Protein AF-A0AA88U304-F1 (afdb_monomer)

Structure (mmCIF, N/CA/C/O backbone):
data_AF-A0AA88U304-F1
#
_entry.id   AF-A0AA88U304-F1
#
loop_
_atom_site.group_PDB
_atom_site.id
_atom_site.type_symbol
_atom_si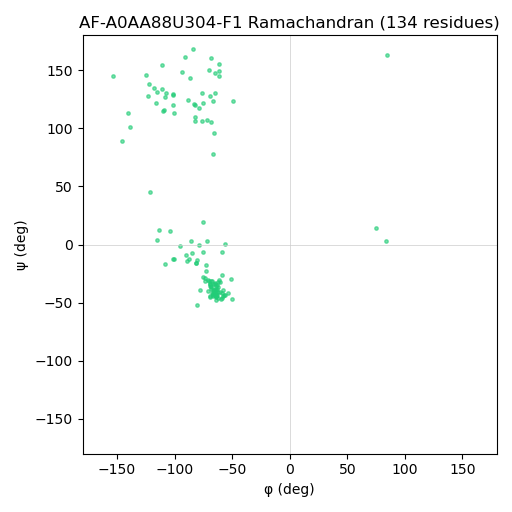te.label_atom_id
_atom_site.label_alt_id
_atom_site.label_comp_id
_atom_site.label_asym_id
_atom_site.label_entity_id
_atom_site.label_seq_id
_atom_site.pdbx_PDB_ins_code
_atom_site.Cartn_x
_atom_site.Cartn_y
_atom_site.Cartn_z
_atom_site.occupancy
_atom_site.B_iso_or_equiv
_atom_site.auth_seq_id
_atom_site.auth_comp_id
_atom_site.auth_asym_id
_atom_site.auth_atom_id
_atom_site.pdbx_PDB_model_num
ATOM 1 N N . MET A 1 1 ? 11.641 0.019 -12.117 1.00 64.38 1 MET A N 1
ATOM 2 C CA . MET A 1 1 ? 11.217 -1.406 -12.022 1.00 64.38 1 MET A CA 1
ATOM 3 C C . MET A 1 1 ? 11.354 -1.985 -10.603 1.00 64.38 1 MET A C 1
ATOM 5 O O . MET A 1 1 ? 10.932 -3.109 -10.365 1.00 64.38 1 MET A O 1
ATOM 9 N N . GLU A 1 2 ? 11.893 -1.235 -9.639 1.00 85.38 2 GLU A N 1
ATOM 10 C CA . GLU A 1 2 ? 12.192 -1.723 -8.282 1.00 85.38 2 GLU A CA 1
ATOM 11 C C . GLU A 1 2 ? 10.958 -2.162 -7.484 1.00 85.38 2 GLU A C 1
ATOM 13 O O . GLU A 1 2 ? 11.024 -3.139 -6.744 1.00 85.38 2 GLU A O 1
ATOM 18 N N . PHE A 1 3 ? 9.818 -1.494 -7.670 1.00 87.88 3 PHE A N 1
ATOM 19 C CA . PHE A 1 3 ? 8.571 -1.837 -6.984 1.00 87.88 3 PHE A CA 1
ATOM 20 C C . PHE A 1 3 ? 8.121 -3.280 -7.273 1.00 87.88 3 PHE A C 1
ATOM 22 O O . PHE A 1 3 ? 7.844 -4.050 -6.358 1.00 87.88 3 PHE A O 1
ATOM 29 N N . LEU A 1 4 ? 8.160 -3.699 -8.543 1.00 90.38 4 LEU A N 1
ATOM 30 C CA . LEU A 1 4 ? 7.790 -5.060 -8.940 1.00 90.38 4 LEU A CA 1
ATOM 31 C C . LEU A 1 4 ? 8.710 -6.118 -8.311 1.00 90.38 4 LEU A C 1
ATOM 33 O O . LEU A 1 4 ? 8.249 -7.202 -7.950 1.00 90.38 4 LEU A O 1
ATOM 37 N N . ALA A 1 5 ? 10.004 -5.816 -8.173 1.00 90.88 5 ALA A N 1
ATOM 38 C CA . ALA A 1 5 ? 10.948 -6.711 -7.508 1.00 90.88 5 ALA A CA 1
ATOM 39 C C . ALA A 1 5 ? 10.608 -6.874 -6.017 1.00 90.88 5 ALA A C 1
ATOM 41 O O . ALA A 1 5 ? 10.670 -7.986 -5.495 1.00 90.88 5 ALA A O 1
ATOM 42 N N . GLN A 1 6 ? 10.171 -5.799 -5.352 1.00 89.69 6 GLN A N 1
ATOM 43 C CA . GLN A 1 6 ? 9.739 -5.840 -3.952 1.00 89.69 6 GLN A CA 1
ATOM 44 C C . GLN A 1 6 ? 8.463 -6.668 -3.761 1.00 89.69 6 GLN A C 1
ATOM 46 O O . GLN A 1 6 ? 8.422 -7.503 -2.860 1.00 89.69 6 GLN A O 1
ATOM 51 N N . CYS A 1 7 ? 7.459 -6.515 -4.632 1.00 90.50 7 CYS A N 1
ATOM 52 C CA . CYS A 1 7 ? 6.244 -7.342 -4.595 1.00 90.50 7 CYS A CA 1
ATOM 53 C C . CYS A 1 7 ? 6.548 -8.830 -4.822 1.00 90.50 7 CYS A C 1
ATOM 55 O O . CYS A 1 7 ? 5.876 -9.702 -4.277 1.00 90.50 7 CYS A O 1
ATOM 57 N N . ASN A 1 8 ? 7.578 -9.132 -5.619 1.00 90.19 8 ASN A N 1
ATOM 58 C CA . ASN A 1 8 ? 7.982 -10.504 -5.905 1.00 90.19 8 ASN A CA 1
ATOM 59 C C . ASN A 1 8 ? 8.927 -11.118 -4.865 1.00 90.19 8 ASN A C 1
ATOM 61 O O . ASN A 1 8 ? 9.211 -12.317 -4.949 1.00 90.19 8 ASN A O 1
ATOM 65 N N . ALA A 1 9 ? 9.405 -10.333 -3.898 1.00 92.06 9 ALA A N 1
ATOM 66 C CA . ALA A 1 9 ? 10.291 -10.820 -2.857 1.00 92.06 9 ALA A CA 1
ATOM 67 C C . ALA A 1 9 ? 9.604 -11.903 -2.013 1.00 92.06 9 ALA A C 1
ATOM 69 O O . ALA A 1 9 ? 8.409 -11.826 -1.720 1.00 92.06 9 ALA A O 1
ATOM 70 N N . ARG A 1 10 ? 10.387 -12.890 -1.560 1.00 92.81 10 ARG A N 1
ATOM 71 C CA . ARG A 1 10 ? 9.897 -14.014 -0.747 1.00 92.81 10 ARG A CA 1
ATOM 72 C C . ARG A 1 10 ? 9.063 -13.544 0.450 1.00 92.81 10 ARG A C 1
ATOM 74 O O . ARG A 1 10 ? 7.945 -14.006 0.627 1.00 92.81 10 ARG A O 1
ATOM 81 N N . LYS A 1 11 ? 9.564 -12.547 1.186 1.00 91.06 11 LYS A N 1
ATOM 82 C CA . LYS A 1 11 ? 8.881 -11.958 2.347 1.00 91.06 11 LYS A CA 1
ATOM 83 C C . LYS A 1 11 ? 7.497 -11.390 2.004 1.00 91.06 11 LYS A C 1
ATOM 85 O O . LYS A 1 11 ? 6.574 -11.541 2.792 1.00 91.06 11 LYS A O 1
ATOM 90 N N . ALA A 1 12 ? 7.348 -10.745 0.844 1.00 89.25 12 ALA A N 1
ATOM 91 C CA . ALA A 1 12 ? 6.067 -10.181 0.419 1.00 89.25 12 ALA A CA 1
ATOM 92 C C . ALA A 1 12 ? 5.064 -11.294 0.076 1.00 89.25 12 ALA A C 1
ATOM 94 O O . ALA A 1 12 ? 3.936 -11.277 0.566 1.00 89.25 12 ALA A O 1
ATOM 95 N N . LYS A 1 13 ? 5.502 -12.309 -0.678 1.00 90.31 13 LYS A N 1
ATOM 96 C CA . LYS A 1 13 ? 4.663 -13.464 -1.041 1.00 90.31 13 LYS A CA 1
ATOM 97 C C . LYS A 1 13 ? 4.237 -14.296 0.167 1.00 90.31 13 LYS A C 1
ATOM 99 O O . LYS A 1 13 ? 3.101 -14.742 0.224 1.00 90.31 13 LYS A O 1
ATOM 104 N N . GLU A 1 14 ? 5.131 -14.486 1.134 1.00 92.06 14 GLU A N 1
ATOM 105 C CA . GLU A 1 14 ? 4.812 -15.193 2.380 1.00 92.06 14 GLU A CA 1
ATOM 106 C C . GLU A 1 14 ? 3.846 -14.391 3.261 1.00 92.06 14 GLU A C 1
ATOM 108 O O . GLU A 1 14 ? 2.992 -14.983 3.911 1.00 92.06 14 GLU A O 1
ATOM 113 N N . SER A 1 15 ? 3.942 -13.055 3.259 1.00 90.06 15 SER A N 1
ATOM 114 C CA . SER A 1 15 ? 3.039 -12.209 4.050 1.00 90.06 15 SER A CA 1
ATOM 115 C C . SER A 1 15 ? 1.599 -12.198 3.532 1.00 90.06 15 SER A C 1
ATOM 117 O O . SER A 1 15 ? 0.670 -12.116 4.328 1.00 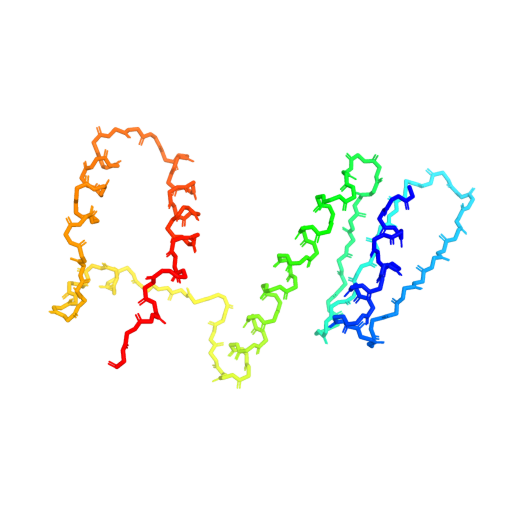90.06 15 SER A O 1
ATOM 119 N N . ASN A 1 16 ? 1.405 -12.292 2.213 1.00 89.00 16 ASN A N 1
ATOM 120 C CA . ASN A 1 16 ? 0.084 -12.385 1.603 1.00 89.00 16 ASN A CA 1
ATOM 121 C C . ASN A 1 16 ? 0.136 -13.284 0.353 1.00 89.00 16 ASN A C 1
ATOM 123 O O . ASN A 1 16 ? 0.339 -12.780 -0.757 1.00 89.00 16 ASN A O 1
ATOM 127 N N . PRO A 1 17 ? -0.065 -14.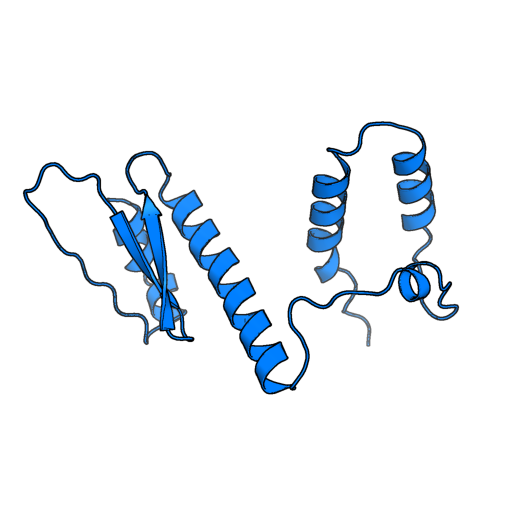605 0.509 1.00 89.56 17 PRO A N 1
AT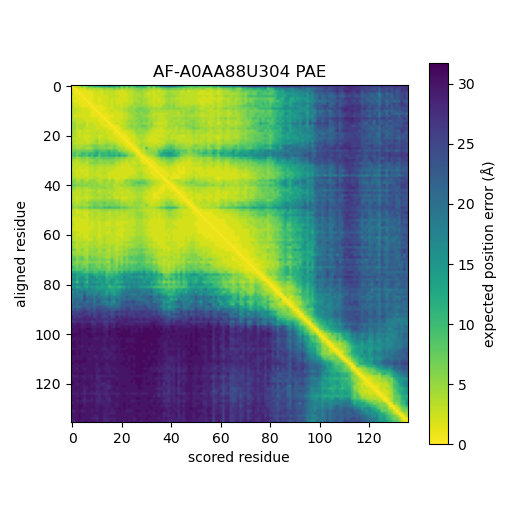OM 128 C CA . PRO A 1 17 ? 0.005 -15.548 -0.606 1.00 89.56 17 PRO A CA 1
ATOM 129 C C . PRO A 1 17 ? -1.189 -15.447 -1.565 1.00 89.56 17 PRO A C 1
ATOM 131 O O . PRO A 1 17 ? -1.102 -15.926 -2.692 1.00 89.56 17 PRO A O 1
ATOM 134 N N . ALA A 1 18 ? -2.294 -14.826 -1.140 1.00 90.25 18 ALA A N 1
ATOM 135 C CA . ALA A 1 18 ? -3.473 -14.615 -1.977 1.00 90.25 18 ALA A CA 1
ATOM 136 C C . ALA A 1 18 ? -3.337 -13.391 -2.903 1.00 90.25 18 ALA A C 1
ATOM 138 O O . ALA A 1 18 ? -4.097 -13.260 -3.863 1.00 90.25 18 ALA A O 1
ATOM 139 N N . CYS A 1 19 ? -2.378 -12.497 -2.635 1.00 90.56 19 CYS A N 1
ATOM 140 C CA . CYS A 1 19 ? -2.146 -11.299 -3.436 1.00 90.56 19 CYS A CA 1
ATOM 141 C C . CYS A 1 19 ? -1.647 -11.656 -4.842 1.00 90.56 19 CYS A C 1
ATOM 143 O O . CYS A 1 19 ? -0.610 -12.302 -5.010 1.00 90.56 19 CYS A O 1
ATOM 145 N N . GLN A 1 20 ? -2.368 -11.191 -5.863 1.00 91.88 20 GLN A N 1
ATOM 146 C CA . GLN A 1 20 ? -2.016 -11.405 -7.264 1.00 91.88 20 GLN A CA 1
ATOM 147 C C . GLN A 1 20 ? -1.355 -10.155 -7.844 1.00 91.88 20 GLN A C 1
ATOM 149 O O . GLN A 1 20 ? -1.896 -9.056 -7.766 1.00 91.88 20 GLN A O 1
ATOM 154 N N . VAL A 1 21 ? -0.189 -10.330 -8.469 1.00 92.25 21 VAL A N 1
ATOM 155 C CA . VAL A 1 21 ? 0.560 -9.239 -9.106 1.00 92.25 21 VAL A CA 1
ATOM 156 C C . VAL A 1 21 ? 0.485 -9.401 -10.619 1.00 92.25 21 VAL A C 1
ATOM 158 O O . VAL A 1 21 ? 1.007 -10.370 -11.170 1.00 92.25 21 VAL A O 1
ATOM 161 N N . VAL A 1 22 ? -0.138 -8.437 -11.299 1.00 92.06 22 VAL A N 1
ATOM 162 C CA . VAL A 1 22 ? -0.296 -8.434 -12.761 1.00 92.06 22 VAL A CA 1
ATOM 163 C C . VAL A 1 22 ? 0.474 -7.263 -13.361 1.00 92.06 22 VAL A C 1
ATOM 165 O O . VAL A 1 22 ? 0.330 -6.124 -12.930 1.00 92.06 22 VAL A O 1
ATOM 168 N N . VAL A 1 23 ? 1.275 -7.536 -14.393 1.00 91.25 23 VAL A N 1
ATOM 169 C CA . VAL A 1 23 ? 2.044 -6.512 -15.112 1.00 91.25 23 VAL A CA 1
ATOM 170 C C . VAL A 1 23 ? 1.455 -6.329 -16.503 1.00 91.25 23 VAL A C 1
ATOM 172 O O . VAL A 1 23 ? 1.534 -7.230 -17.337 1.00 91.25 23 VAL A O 1
ATOM 175 N N . LYS A 1 24 ? 0.899 -5.146 -16.771 1.00 89.44 24 LYS A N 1
ATOM 176 C CA . LYS A 1 24 ? 0.432 -4.756 -18.106 1.00 89.44 24 LYS A CA 1
ATOM 177 C C . LYS A 1 24 ? 1.472 -3.850 -18.753 1.00 89.44 24 LYS A C 1
ATOM 179 O O . LYS A 1 24 ? 1.705 -2.738 -18.290 1.00 89.44 24 LYS A O 1
ATOM 184 N N . ARG A 1 25 ? 2.112 -4.335 -19.817 1.00 88.69 25 ARG A N 1
ATOM 185 C CA . ARG A 1 25 ? 2.998 -3.511 -20.648 1.00 88.69 25 ARG A CA 1
ATOM 186 C C . ARG A 1 25 ? 2.129 -2.755 -21.641 1.00 88.69 25 ARG A C 1
ATOM 188 O O . ARG A 1 25 ? 1.403 -3.389 -22.402 1.00 88.69 25 ARG A O 1
ATOM 195 N N . ARG A 1 26 ? 2.188 -1.428 -21.610 1.00 87.44 26 ARG A N 1
ATOM 196 C CA . ARG A 1 26 ? 1.505 -0.572 -22.578 1.00 87.44 26 ARG A CA 1
ATOM 197 C C . ARG A 1 26 ? 2.539 0.108 -23.476 1.00 87.44 26 ARG A C 1
ATOM 199 O O . ARG A 1 26 ? 3.697 0.242 -23.087 1.00 87.44 26 ARG A O 1
ATOM 206 N N . THR A 1 27 ? 2.125 0.470 -24.683 1.00 86.50 27 THR A N 1
ATOM 207 C CA . THR A 1 27 ? 2.950 1.176 -25.682 1.00 86.50 27 THR A CA 1
ATOM 208 C C . THR A 1 27 ? 2.436 2.588 -25.951 1.00 86.50 27 THR A C 1
ATOM 210 O O . THR A 1 27 ? 2.801 3.191 -26.954 1.00 86.50 27 THR A O 1
ATOM 213 N N . ASP A 1 28 ? 1.527 3.081 -25.120 1.00 86.31 28 ASP A N 1
ATOM 214 C CA . ASP A 1 28 ? 0.965 4.416 -25.229 1.00 86.31 28 ASP A CA 1
ATOM 215 C C . ASP A 1 28 ? 1.769 5.439 -24.418 1.00 86.31 28 ASP A C 1
ATOM 217 O O . ASP A 1 28 ? 2.521 5.077 -23.518 1.00 86.31 28 ASP A O 1
ATOM 221 N N . ASP A 1 29 ? 1.593 6.722 -24.736 1.00 83.31 29 ASP A N 1
ATOM 222 C CA . ASP A 1 29 ? 2.333 7.855 -24.148 1.00 83.31 29 ASP A CA 1
ATOM 223 C C . ASP A 1 29 ? 1.875 8.209 -22.713 1.00 83.31 29 ASP A C 1
ATOM 225 O O . ASP A 1 29 ? 2.079 9.314 -22.219 1.00 83.31 29 ASP A O 1
ATOM 229 N N . HIS A 1 30 ? 1.196 7.284 -22.026 1.00 85.06 30 HIS A N 1
ATOM 230 C CA . HIS A 1 30 ? 0.721 7.512 -20.665 1.00 85.06 30 HIS A CA 1
ATOM 231 C C . HIS A 1 30 ? 1.801 7.150 -19.636 1.00 85.06 30 HIS A C 1
ATOM 233 O O . HIS A 1 30 ? 2.508 6.150 -19.802 1.00 85.06 30 HIS A O 1
ATOM 239 N N . PRO A 1 31 ? 1.908 7.917 -18.535 1.00 87.44 31 PRO A N 1
ATOM 240 C CA . PRO A 1 31 ? 2.865 7.634 -17.476 1.00 87.44 31 PRO A CA 1
ATOM 241 C C . PRO A 1 31 ? 2.618 6.264 -16.821 1.00 87.44 31 PRO A C 1
ATOM 243 O O . PRO A 1 31 ? 1.491 5.754 -16.824 1.00 87.44 31 PRO A O 1
ATOM 246 N N . PRO A 1 32 ? 3.657 5.653 -16.224 1.00 90.19 32 PRO A N 1
ATOM 247 C CA . PRO A 1 32 ? 3.510 4.395 -15.510 1.00 90.19 32 PRO A CA 1
ATOM 248 C C . PRO A 1 32 ? 2.608 4.572 -14.284 1.00 90.19 32 PRO A C 1
ATOM 250 O O . PRO A 1 32 ? 2.812 5.452 -13.449 1.00 90.19 32 PRO A O 1
ATOM 253 N N . GLN A 1 33 ? 1.629 3.683 -14.157 1.00 90.88 33 GLN A N 1
ATOM 254 C CA . GLN A 1 33 ? 0.660 3.689 -13.068 1.00 90.88 33 GLN A CA 1
ATOM 255 C C . GLN A 1 33 ? 0.654 2.342 -12.358 1.00 90.88 33 GLN A C 1
ATOM 257 O O . GLN A 1 33 ? 0.829 1.288 -12.979 1.00 90.88 33 GLN A O 1
ATOM 262 N N . ILE A 1 34 ? 0.434 2.385 -11.049 1.00 92.44 34 ILE A N 1
ATOM 263 C CA . ILE A 1 34 ? 0.261 1.203 -10.210 1.00 92.44 34 ILE A CA 1
ATOM 264 C C . ILE A 1 34 ? -1.153 1.249 -9.654 1.00 92.44 34 ILE A C 1
ATOM 266 O O . ILE A 1 34 ? -1.523 2.201 -8.978 1.00 92.44 34 ILE A O 1
ATOM 270 N N . THR A 1 35 ? -1.934 0.213 -9.927 1.00 93.31 35 THR A N 1
ATOM 271 C CA . THR A 1 35 ? -3.283 0.065 -9.379 1.00 93.31 35 THR A CA 1
ATOM 272 C C . THR A 1 35 ? -3.268 -1.034 -8.330 1.00 93.31 35 THR A C 1
ATOM 274 O O . THR A 1 35 ? -2.741 -2.120 -8.586 1.00 93.31 35 THR A O 1
ATOM 277 N N . VAL A 1 36 ? -3.827 -0.750 -7.156 1.00 94.38 36 VAL A N 1
ATOM 278 C CA . VAL A 1 36 ? -3.941 -1.704 -6.050 1.00 94.38 36 VAL A CA 1
ATOM 279 C C . VAL A 1 36 ? -5.400 -1.848 -5.665 1.00 94.38 36 VAL A C 1
ATOM 281 O O . VAL A 1 36 ? -6.068 -0.859 -5.382 1.00 94.38 36 VAL A O 1
ATOM 284 N N . THR A 1 37 ? -5.866 -3.090 -5.618 1.00 93.94 37 THR A N 1
ATOM 285 C CA . THR A 1 37 ? -7.195 -3.444 -5.122 1.00 93.94 37 THR A CA 1
ATOM 286 C C . THR A 1 37 ? -7.059 -3.985 -3.702 1.00 93.94 37 THR A C 1
ATOM 288 O O . THR A 1 37 ? -6.354 -4.972 -3.474 1.00 93.94 37 THR A O 1
ATOM 291 N N . PHE A 1 38 ? -7.708 -3.332 -2.741 1.00 91.31 38 PHE A N 1
ATOM 292 C CA . PHE A 1 38 ? -7.721 -3.743 -1.338 1.00 91.31 38 PHE A CA 1
ATOM 293 C C . PHE A 1 38 ? -8.792 -4.811 -1.072 1.00 91.31 38 PHE A C 1
ATOM 295 O O . PHE A 1 38 ? -9.662 -5.073 -1.901 1.00 91.31 38 PHE A O 1
ATOM 302 N N . VAL A 1 39 ? -8.738 -5.436 0.108 1.00 86.25 39 VAL A N 1
ATOM 303 C CA . VAL A 1 39 ? -9.613 -6.563 0.497 1.00 86.25 39 VAL A CA 1
ATOM 304 C C . VAL A 1 39 ? -11.109 -6.237 0.473 1.00 86.25 39 VAL A C 1
ATOM 306 O O . VAL A 1 39 ? -11.927 -7.124 0.263 1.00 86.25 39 VAL A O 1
ATOM 309 N N . ASN A 1 40 ? -11.466 -4.966 0.643 1.00 84.25 40 ASN A N 1
ATOM 310 C CA . ASN A 1 40 ? -12.841 -4.474 0.580 1.00 84.25 40 ASN A CA 1
ATOM 311 C C . ASN A 1 40 ? -13.303 -4.131 -0.852 1.00 84.25 40 ASN A C 1
ATOM 313 O O . ASN A 1 40 ? -14.407 -3.621 -1.029 1.00 84.25 40 ASN A O 1
ATOM 317 N N . GLY A 1 41 ? -12.461 -4.362 -1.865 1.00 85.38 41 GLY A N 1
ATOM 318 C CA . GLY A 1 41 ? -12.730 -4.025 -3.262 1.00 85.38 41 GLY A CA 1
ATOM 319 C C . GLY A 1 41 ? -12.424 -2.575 -3.647 1.00 85.38 41 GLY A C 1
ATOM 320 O O . GLY A 1 41 ? -12.655 -2.207 -4.794 1.00 85.38 41 GLY A O 1
ATOM 321 N N . VAL A 1 42 ? -11.895 -1.749 -2.736 1.00 88.56 42 VAL A N 1
ATOM 322 C CA . VAL A 1 42 ? -11.461 -0.385 -3.072 1.00 88.56 42 VAL A CA 1
ATOM 323 C C . VAL A 1 42 ? -10.228 -0.452 -3.966 1.00 88.56 42 VAL A C 1
ATOM 325 O O . VAL A 1 42 ? -9.241 -1.104 -3.625 1.00 88.56 42 VAL A O 1
ATOM 328 N N . GLU A 1 43 ? -10.280 0.241 -5.098 1.00 93.00 43 GLU A N 1
ATOM 329 C CA . GLU A 1 43 ? -9.157 0.395 -6.017 1.00 93.00 43 GLU A CA 1
ATOM 330 C C . GLU A 1 43 ? -8.512 1.769 -5.831 1.00 93.00 43 GLU A C 1
ATOM 332 O O . GLU A 1 43 ? -9.196 2.789 -5.864 1.00 93.00 43 GLU A O 1
ATOM 337 N N . GLU A 1 44 ? -7.192 1.797 -5.661 1.00 92.50 44 GLU A N 1
ATOM 338 C CA . GLU A 1 44 ? -6.406 3.030 -5.573 1.00 92.50 44 GLU A CA 1
ATOM 339 C C . GLU A 1 44 ? -5.337 3.034 -6.671 1.00 92.50 44 GLU A C 1
ATOM 341 O O . GLU A 1 44 ? -4.691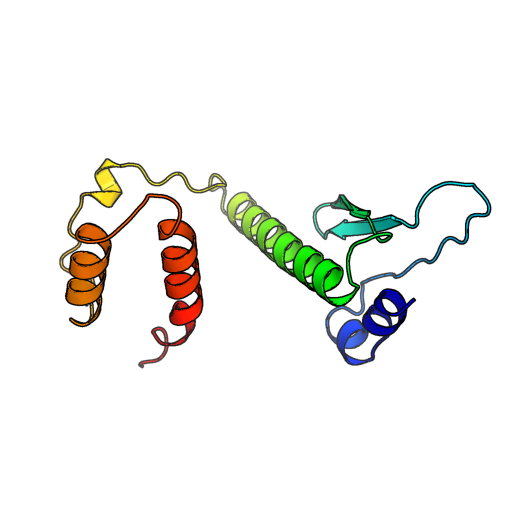 2.014 -6.944 1.00 92.50 44 GLU A O 1
ATOM 346 N N . MET A 1 45 ? -5.144 4.191 -7.303 1.00 92.19 45 MET A N 1
ATOM 347 C CA . MET A 1 45 ? -4.138 4.396 -8.339 1.00 92.19 45 MET A CA 1
ATOM 348 C C . MET A 1 45 ? -3.001 5.272 -7.812 1.00 92.19 45 MET A C 1
ATOM 350 O O . MET A 1 45 ? -3.224 6.380 -7.333 1.00 92.19 45 MET A O 1
ATOM 354 N N . PHE A 1 46 ? -1.773 4.782 -7.960 1.00 90.81 46 PHE A N 1
ATOM 355 C CA . PHE A 1 46 ? -0.544 5.467 -7.583 1.00 90.81 46 PHE A CA 1
ATOM 356 C C . PHE A 1 46 ? 0.252 5.851 -8.833 1.00 90.81 46 PHE A C 1
ATOM 358 O O . PHE A 1 46 ? 0.450 5.032 -9.739 1.00 90.81 46 PHE A O 1
ATOM 365 N N . ASP A 1 47 ? 0.734 7.093 -8.861 1.00 90.31 47 ASP A N 1
ATOM 366 C CA . ASP A 1 47 ? 1.651 7.580 -9.891 1.00 90.31 47 ASP A CA 1
ATOM 367 C C . ASP A 1 47 ? 3.061 7.028 -9.638 1.00 90.31 47 ASP A C 1
ATOM 369 O O . ASP A 1 47 ? 3.643 7.244 -8.570 1.00 90.31 47 ASP A O 1
ATOM 373 N N . ALA A 1 48 ? 3.607 6.308 -10.620 1.00 88.56 48 ALA A N 1
ATOM 374 C CA . ALA A 1 48 ? 4.929 5.691 -10.538 1.00 88.56 48 ALA A CA 1
ATOM 375 C C . ALA A 1 48 ? 6.006 6.447 -11.340 1.00 88.56 48 ALA A C 1
ATOM 377 O O . ALA A 1 48 ? 7.092 5.906 -11.563 1.00 88.56 48 ALA A O 1
ATOM 378 N N . THR A 1 49 ? 5.712 7.666 -11.801 1.00 87.62 49 THR A N 1
ATOM 379 C CA . THR A 1 49 ? 6.621 8.513 -12.590 1.00 87.62 49 THR A CA 1
ATOM 380 C C . THR A 1 49 ? 7.622 9.220 -11.691 1.00 87.62 49 THR A C 1
ATOM 382 O O . THR A 1 49 ? 8.825 9.157 -11.933 1.00 87.62 49 THR A O 1
ATOM 385 N N . ALA A 1 50 ? 7.120 9.894 -10.654 1.00 86.06 50 ALA A N 1
ATOM 386 C CA . ALA A 1 50 ? 7.929 10.708 -9.746 1.00 86.06 50 ALA A CA 1
ATOM 387 C C . ALA A 1 50 ? 8.082 10.087 -8.351 1.00 86.06 50 ALA A C 1
ATOM 389 O O . ALA A 1 50 ? 8.973 10.478 -7.599 1.00 86.06 50 ALA A O 1
ATOM 390 N N . THR A 1 51 ? 7.231 9.121 -8.003 1.00 90.06 51 THR A N 1
ATOM 391 C CA . THR A 1 51 ? 7.185 8.549 -6.656 1.00 90.06 51 THR A CA 1
ATOM 392 C C . THR A 1 51 ? 8.155 7.367 -6.529 1.00 90.06 51 THR A C 1
ATOM 394 O O . THR A 1 51 ? 8.054 6.405 -7.298 1.00 90.06 51 THR A O 1
ATOM 397 N N . PRO A 1 52 ? 9.086 7.379 -5.557 1.00 91.81 52 PRO A N 1
ATOM 398 C CA . PRO A 1 52 ? 9.978 6.253 -5.301 1.00 91.81 52 PRO A CA 1
ATOM 399 C C . PRO A 1 52 ? 9.226 4.976 -4.911 1.00 91.81 52 PRO A C 1
ATOM 401 O O . PRO A 1 52 ? 8.198 5.003 -4.237 1.00 91.81 52 PRO A O 1
ATOM 404 N N . ALA A 1 53 ? 9.790 3.814 -5.255 1.00 90.94 53 ALA A N 1
ATOM 405 C CA . ALA A 1 53 ? 9.167 2.520 -4.967 1.00 90.94 53 ALA A CA 1
ATOM 406 C C . ALA A 1 53 ? 8.957 2.253 -3.463 1.00 90.94 53 ALA A C 1
ATOM 408 O O . ALA A 1 53 ? 8.007 1.563 -3.096 1.00 90.94 53 ALA A O 1
ATOM 409 N N . GLN A 1 54 ? 9.843 2.772 -2.603 1.00 91.12 54 GLN A N 1
ATOM 410 C CA . GLN A 1 54 ? 9.697 2.668 -1.146 1.00 91.12 54 GLN A CA 1
ATOM 411 C C . GLN A 1 54 ? 8.500 3.474 -0.640 1.00 91.12 54 GLN A C 1
ATOM 413 O O . GLN A 1 54 ? 7.738 2.977 0.185 1.00 91.12 54 GLN A O 1
ATOM 418 N 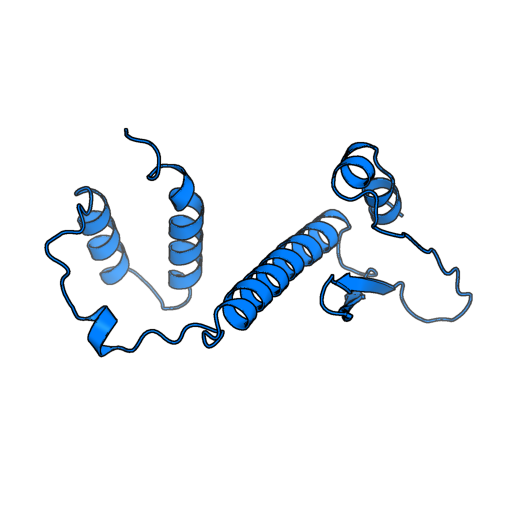N . ASP A 1 55 ? 8.302 4.675 -1.177 1.00 92.50 55 ASP A N 1
ATOM 419 C CA . ASP A 1 55 ? 7.206 5.547 -0.767 1.00 92.50 55 ASP A CA 1
ATOM 420 C C . ASP A 1 55 ? 5.872 4.970 -1.229 1.00 92.50 55 ASP A C 1
ATOM 422 O O . ASP A 1 55 ? 4.966 4.824 -0.416 1.00 92.50 55 ASP A O 1
ATOM 426 N N . ILE A 1 56 ? 5.788 4.490 -2.476 1.00 93.12 56 ILE A N 1
ATOM 427 C CA . ILE A 1 56 ? 4.594 3.790 -2.981 1.00 93.12 56 ILE A CA 1
ATOM 428 C C . ILE A 1 56 ? 4.254 2.589 -2.086 1.00 93.12 56 ILE A C 1
ATOM 430 O O . ILE A 1 56 ? 3.096 2.376 -1.730 1.00 93.12 56 ILE A O 1
ATOM 434 N N . ARG A 1 57 ? 5.260 1.808 -1.673 1.00 92.50 57 ARG A N 1
ATOM 435 C CA . ARG A 1 57 ? 5.061 0.687 -0.745 1.00 92.50 57 ARG A CA 1
ATOM 436 C C . ARG A 1 57 ? 4.488 1.152 0.593 1.00 92.50 57 ARG A C 1
ATOM 438 O O . ARG A 1 57 ? 3.555 0.522 1.086 1.00 92.50 57 ARG A O 1
ATOM 445 N N . ASN A 1 58 ? 5.043 2.210 1.178 1.00 92.75 58 ASN A N 1
ATOM 446 C CA . ASN A 1 58 ? 4.567 2.743 2.454 1.00 92.75 58 ASN A CA 1
ATOM 447 C C . ASN A 1 58 ? 3.132 3.264 2.327 1.00 92.75 58 ASN A C 1
ATOM 449 O O . ASN A 1 58 ? 2.287 2.879 3.129 1.00 92.75 58 ASN A O 1
ATOM 453 N N . MET A 1 59 ? 2.830 4.012 1.262 1.00 93.00 59 MET A N 1
ATOM 454 C CA . MET A 1 59 ? 1.483 4.513 0.977 1.00 93.00 59 MET A CA 1
ATOM 455 C C . MET A 1 59 ? 0.456 3.377 0.868 1.00 93.00 59 MET A C 1
ATOM 457 O O . MET A 1 59 ? -0.632 3.472 1.432 1.00 93.00 59 MET A O 1
ATOM 461 N N . ILE A 1 60 ? 0.797 2.276 0.186 1.00 93.38 60 ILE A N 1
ATOM 462 C CA . ILE A 1 60 ? -0.088 1.105 0.072 1.00 93.38 60 ILE A CA 1
ATOM 463 C C . ILE A 1 60 ? -0.329 0.459 1.440 1.00 93.38 60 ILE A C 1
ATOM 465 O O . ILE A 1 60 ? -1.460 0.087 1.749 1.00 93.38 60 ILE A O 1
ATOM 469 N N . LEU A 1 61 ? 0.714 0.315 2.262 1.00 91.56 61 LEU A N 1
ATOM 470 C CA . LEU A 1 61 ? 0.591 -0.282 3.595 1.00 91.56 61 LEU A CA 1
ATOM 471 C C . LEU A 1 61 ? -0.246 0.593 4.535 1.00 91.56 61 LEU A C 1
ATOM 473 O O . LEU A 1 61 ? -1.129 0.076 5.215 1.00 91.56 61 LEU A O 1
ATOM 477 N N . GLU A 1 62 ? -0.010 1.903 4.543 1.00 92.56 62 GLU A N 1
ATOM 478 C CA . GLU A 1 62 ? -0.778 2.866 5.340 1.00 92.56 62 GLU A CA 1
ATOM 479 C C . GLU A 1 62 ? -2.251 2.884 4.921 1.00 92.56 62 GLU A C 1
ATOM 481 O O . GLU A 1 62 ? -3.145 2.791 5.766 1.00 92.56 62 GLU A O 1
ATOM 486 N N . LYS A 1 63 ? -2.523 2.916 3.609 1.00 91.62 63 LYS A N 1
ATOM 487 C CA . LYS A 1 63 ? -3.893 2.833 3.091 1.00 91.62 63 LYS A CA 1
ATOM 488 C C . LYS A 1 63 ? -4.561 1.509 3.453 1.00 91.62 63 LYS A C 1
ATOM 490 O O . LYS A 1 63 ? -5.721 1.516 3.860 1.00 91.62 63 LYS A O 1
ATOM 495 N N . GLY A 1 64 ? -3.827 0.400 3.369 1.00 90.50 64 GLY A N 1
ATOM 496 C CA . GLY A 1 64 ? -4.308 -0.920 3.772 1.00 90.50 64 GLY A CA 1
ATOM 497 C C . GLY A 1 64 ? -4.745 -0.964 5.236 1.00 90.50 64 GLY A C 1
ATOM 498 O O . GLY A 1 64 ? -5.837 -1.445 5.521 1.00 90.50 64 GLY A O 1
ATOM 499 N N . GLN A 1 65 ? -3.956 -0.385 6.146 1.00 88.56 65 GLN A N 1
ATOM 500 C CA . GLN A 1 65 ? -4.297 -0.307 7.573 1.00 88.56 65 GLN A CA 1
ATOM 501 C C . GLN A 1 65 ? -5.555 0.531 7.834 1.00 88.56 65 GLN A C 1
ATOM 503 O O . GLN A 1 65 ? -6.390 0.154 8.657 1.00 88.56 65 GLN A O 1
ATOM 508 N N . MET A 1 66 ? -5.715 1.659 7.133 1.00 86.12 66 MET A N 1
ATOM 509 C CA . MET A 1 66 ? -6.919 2.490 7.253 1.00 86.12 66 MET A CA 1
ATOM 510 C C . MET A 1 66 ? -8.168 1.746 6.771 1.00 86.12 66 MET A C 1
ATOM 512 O O . MET A 1 66 ? -9.190 1.773 7.451 1.00 86.12 66 MET A O 1
ATOM 516 N N . VAL A 1 67 ? -8.066 1.056 5.633 1.00 87.38 67 VAL A N 1
ATOM 517 C CA . VAL A 1 67 ? -9.154 0.254 5.055 1.00 87.38 67 VAL A CA 1
ATOM 518 C C . VAL A 1 67 ? -9.537 -0.915 5.965 1.00 87.38 67 VAL A C 1
ATOM 520 O O . VAL A 1 67 ? -10.721 -1.158 6.187 1.00 87.38 67 VAL A O 1
ATOM 523 N N . GLU A 1 68 ? -8.553 -1.624 6.513 1.00 85.19 68 GLU A N 1
ATOM 524 C CA . GLU A 1 68 ? -8.778 -2.722 7.457 1.00 85.19 68 GLU A CA 1
ATOM 525 C C . GLU A 1 68 ? -9.445 -2.222 8.743 1.00 85.19 68 GLU A C 1
ATOM 527 O O . GLU A 1 68 ? -10.410 -2.815 9.219 1.00 85.19 68 GLU A O 1
ATOM 532 N N . THR A 1 69 ? -8.987 -1.085 9.272 1.00 83.44 69 THR A N 1
ATOM 533 C CA . THR A 1 69 ? -9.584 -0.488 10.471 1.00 83.44 69 THR A CA 1
ATOM 534 C C . THR A 1 69 ? -11.020 -0.058 10.213 1.00 83.44 69 THR A C 1
ATOM 536 O O . THR A 1 69 ? -11.910 -0.430 10.969 1.00 83.44 69 THR A O 1
ATOM 539 N N . GLU A 1 70 ? -11.280 0.652 9.117 1.00 84.56 70 GLU A N 1
ATOM 540 C CA . GLU A 1 70 ? -12.640 1.014 8.717 1.00 84.56 70 GLU A CA 1
ATOM 541 C C . GLU A 1 70 ? -13.553 -0.219 8.631 1.00 84.56 70 GLU A C 1
ATOM 543 O O . GLU A 1 70 ? -14.693 -0.176 9.097 1.00 84.56 70 GLU A O 1
ATOM 548 N N . GLN A 1 71 ? -13.050 -1.323 8.076 1.00 82.56 71 GLN A N 1
ATOM 549 C CA . GLN A 1 71 ? -13.790 -2.577 7.975 1.00 82.56 71 GLN A CA 1
ATOM 550 C C . GLN A 1 71 ? -14.109 -3.169 9.359 1.00 82.56 71 GLN A C 1
ATOM 552 O O . GLN A 1 71 ? -15.261 -3.526 9.602 1.00 82.56 71 GLN A O 1
ATOM 557 N N . MET A 1 72 ? -13.150 -3.182 10.293 1.00 84.25 72 MET A N 1
ATOM 558 C CA . MET A 1 72 ? -13.385 -3.627 11.676 1.00 84.25 72 MET A CA 1
ATOM 559 C C . MET A 1 72 ? -14.475 -2.802 12.380 1.00 84.25 72 MET A C 1
ATOM 561 O O . MET A 1 72 ? -15.335 -3.361 13.061 1.00 84.25 72 MET A O 1
ATOM 565 N N . PHE A 1 73 ? -14.480 -1.476 12.198 1.00 82.81 73 PHE A N 1
ATOM 566 C CA . PHE A 1 73 ? -15.513 -0.609 12.778 1.00 82.81 73 PHE A CA 1
ATOM 567 C C . PHE A 1 73 ? -16.889 -0.863 12.157 1.00 82.81 73 PHE A C 1
ATOM 569 O O . PHE A 1 73 ? -17.878 -0.982 12.881 1.00 82.81 73 PHE A O 1
ATOM 576 N N . LYS A 1 74 ? -16.950 -1.026 10.830 1.00 84.81 74 LYS A N 1
ATOM 577 C CA . LYS A 1 74 ? -18.193 -1.374 10.128 1.00 84.81 74 LYS A CA 1
ATOM 578 C C . LYS A 1 74 ? -18.769 -2.709 10.600 1.00 84.81 74 LYS A C 1
ATOM 580 O O . LYS A 1 74 ? -19.979 -2.802 10.786 1.00 84.81 74 LYS A O 1
ATOM 585 N N . GLU A 1 75 ? -17.930 -3.720 10.821 1.00 84.31 75 GLU A N 1
ATOM 586 C CA . GLU A 1 75 ? -18.353 -5.036 11.326 1.00 84.31 75 GLU A CA 1
ATOM 587 C C . GLU A 1 75 ? -18.890 -4.981 12.760 1.00 84.31 75 GLU A C 1
ATOM 589 O O . GLU A 1 75 ? -19.836 -5.696 13.087 1.00 84.31 75 GLU A O 1
ATOM 594 N N . ALA A 1 76 ? -18.344 -4.094 13.594 1.00 84.00 76 ALA A N 1
ATOM 595 C CA . ALA A 1 76 ? -18.853 -3.829 14.938 1.00 84.00 76 ALA A CA 1
ATOM 596 C C . ALA A 1 76 ? -20.141 -2.977 14.953 1.00 84.00 76 ALA A C 1
ATOM 598 O O . ALA A 1 76 ? -20.733 -2.788 16.014 1.00 84.00 76 ALA A O 1
ATOM 599 N N . GLY A 1 77 ? -20.586 -2.465 13.798 1.00 82.50 77 GLY A N 1
ATOM 600 C CA . GLY A 1 77 ? -21.723 -1.544 13.694 1.00 82.50 77 GLY A CA 1
ATOM 601 C C . GLY A 1 77 ? -21.410 -0.118 14.161 1.00 82.50 77 GLY A C 1
ATOM 602 O O . GLY A 1 77 ? -22.327 0.679 14.357 1.00 82.50 77 GLY A O 1
ATOM 603 N N . GLU A 1 78 ? -20.131 0.208 14.330 1.00 78.81 78 GLU A N 1
ATOM 604 C CA . GLU A 1 78 ? -19.665 1.506 14.803 1.00 78.81 78 GLU A CA 1
ATOM 605 C C . GLU A 1 78 ? -19.350 2.449 13.635 1.00 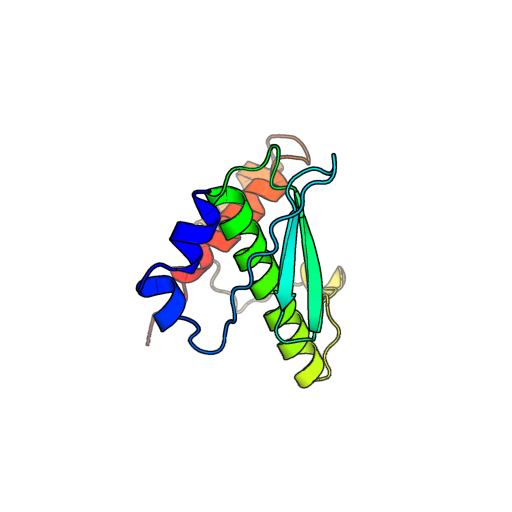78.81 78 GLU A C 1
ATOM 607 O O . GLU A 1 78 ? -18.932 2.049 12.544 1.00 78.81 78 GLU A O 1
ATOM 612 N N . LYS A 1 79 ? -19.549 3.747 13.866 1.00 75.06 79 LYS A N 1
ATOM 613 C CA . LYS A 1 79 ? -19.294 4.793 12.866 1.00 75.06 79 LYS A CA 1
ATOM 614 C C . LYS A 1 79 ? -17.792 5.062 12.721 1.00 75.06 79 LYS A C 1
ATOM 616 O O . LYS A 1 79 ? -17.094 5.310 13.701 1.00 75.06 79 LYS A O 1
ATOM 621 N N . TRP A 1 80 ? -17.317 5.073 11.477 1.00 72.19 80 TRP A N 1
ATOM 622 C CA . TRP A 1 80 ? -15.954 5.452 11.105 1.00 72.19 80 TRP A CA 1
ATOM 623 C C . TRP A 1 80 ? -15.985 6.684 10.185 1.00 72.19 80 TRP A C 1
ATOM 625 O O . TRP A 1 80 ? -16.781 6.692 9.243 1.00 72.19 80 TRP A O 1
ATOM 635 N N . PRO A 1 81 ? -15.142 7.711 10.396 1.00 75.81 81 PRO A N 1
ATOM 636 C CA . PRO A 1 81 ? -14.180 7.879 11.487 1.00 75.81 81 PRO A CA 1
ATOM 637 C C . PRO A 1 81 ? -14.865 8.145 12.835 1.00 75.81 81 PRO A C 1
ATOM 639 O O . PRO A 1 81 ? -15.941 8.741 12.899 1.00 75.81 81 PRO A O 1
ATOM 642 N N . VAL A 1 82 ? -14.224 7.717 13.923 1.00 74.38 82 VAL A N 1
ATOM 643 C CA . VAL A 1 82 ? -14.714 7.977 15.281 1.00 74.38 82 VAL A CA 1
ATOM 644 C C . VAL A 1 82 ? -14.588 9.472 15.569 1.00 74.38 82 VAL A C 1
ATOM 646 O O . VAL A 1 82 ? -13.491 9.986 15.778 1.00 74.38 82 VAL A O 1
ATOM 649 N N . VAL A 1 83 ? -15.714 10.183 15.563 1.00 75.31 83 VAL A N 1
ATOM 650 C CA . VAL A 1 83 ? -15.773 11.577 16.013 1.00 75.31 83 VAL A CA 1
ATOM 651 C C . VAL A 1 83 ? -15.889 11.565 17.530 1.00 75.31 83 VAL A C 1
ATOM 653 O O . VAL A 1 83 ? -16.924 11.166 18.063 1.00 75.31 83 VAL A O 1
ATOM 656 N N . ILE A 1 84 ? -14.818 11.978 18.207 1.00 74.69 84 ILE A N 1
ATOM 657 C CA . ILE A 1 84 ? -14.811 12.159 19.659 1.00 74.69 84 ILE A CA 1
ATOM 658 C C . ILE A 1 84 ? -15.428 13.535 19.949 1.00 74.69 84 ILE A C 1
ATOM 660 O O . ILE A 1 84 ? -14.901 14.532 19.447 1.00 74.69 84 ILE A O 1
ATOM 664 N N . PRO A 1 85 ? -16.534 13.618 20.703 1.00 74.12 85 PRO A N 1
ATOM 665 C CA . PRO A 1 85 ? -17.138 14.899 21.059 1.00 74.12 85 PRO A CA 1
ATOM 666 C C . PRO A 1 85 ? -16.205 15.724 21.964 1.00 74.12 85 PRO A C 1
ATOM 668 O O . PRO A 1 85 ? -15.447 15.175 22.769 1.00 74.12 85 PRO A O 1
ATOM 671 N N . GLU A 1 86 ? -16.247 17.055 21.840 1.00 72.81 86 GLU A N 1
ATOM 672 C CA . GLU A 1 86 ? -15.357 17.963 22.586 1.00 72.81 86 GLU A CA 1
ATOM 673 C C . GLU A 1 86 ? -15.556 17.849 24.104 1.00 72.81 86 GLU A C 1
ATOM 675 O O . GLU A 1 86 ? -14.609 17.984 24.887 1.00 72.81 86 GLU A O 1
ATOM 680 N N . GLU A 1 87 ? -16.773 17.516 24.531 1.00 69.50 87 GLU A N 1
ATOM 681 C CA . GLU A 1 87 ? -17.118 17.308 25.930 1.00 69.50 87 GLU A CA 1
ATOM 682 C C . GLU A 1 87 ? -16.360 16.117 26.534 1.00 69.50 87 GLU A C 1
ATOM 684 O O . GLU A 1 87 ? -15.953 16.190 27.694 1.00 69.50 87 GLU A O 1
ATOM 689 N N . GLU A 1 88 ? -16.112 15.050 25.765 1.00 65.38 88 GLU A N 1
ATOM 690 C CA . GLU A 1 88 ? -15.316 13.893 26.206 1.00 65.38 88 GLU A CA 1
ATOM 691 C C . GLU A 1 88 ? -13.817 14.211 26.274 1.00 65.38 88 GLU A C 1
ATOM 693 O O . GLU A 1 88 ? -13.122 13.699 27.152 1.00 65.38 88 GLU A O 1
ATOM 698 N N . LEU A 1 89 ? -13.316 15.105 25.413 1.00 63.91 89 LEU A N 1
ATOM 699 C CA . LEU A 1 89 ? -11.924 15.571 25.470 1.00 63.91 89 LEU A CA 1
ATOM 700 C C . LEU A 1 89 ? -11.643 16.410 26.727 1.00 63.91 89 LEU A C 1
ATOM 702 O O . LEU A 1 89 ? -10.526 16.393 27.247 1.00 63.91 89 LEU A O 1
ATOM 706 N N . SER A 1 90 ? -12.649 17.136 27.227 1.00 65.88 90 SER A N 1
ATOM 707 C CA . SER A 1 90 ? -12.534 17.983 28.424 1.00 65.88 90 SER A CA 1
ATOM 708 C C . SER A 1 90 ? -12.637 17.214 29.751 1.00 65.88 90 SER A C 1
ATOM 710 O O . SER A 1 90 ? -12.310 17.752 30.815 1.00 65.88 90 SER A O 1
ATOM 712 N N . GLN A 1 91 ? -13.074 15.951 29.713 1.00 61.47 91 GLN A N 1
ATOM 713 C CA . GLN A 1 91 ? -13.272 15.142 30.910 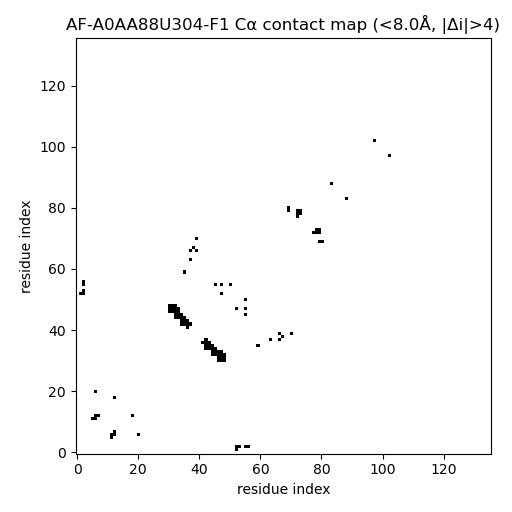1.00 61.47 91 GLN A CA 1
ATOM 714 C C . GLN A 1 91 ? -11.942 14.585 31.428 1.00 61.47 91 GLN A C 1
ATOM 716 O O . GLN A 1 91 ? -11.260 13.779 30.799 1.00 61.47 91 GLN A O 1
ATOM 721 N N . SER A 1 92 ? -11.576 14.996 32.642 1.00 57.06 92 SER A N 1
ATOM 722 C CA . SER A 1 92 ? -10.464 14.399 33.378 1.00 57.06 92 SER A CA 1
ATOM 723 C C . SER A 1 92 ? -10.867 13.004 33.861 1.00 57.06 92 SER A C 1
ATOM 725 O O . SER A 1 92 ? -11.621 12.897 34.824 1.00 57.06 92 SER A O 1
ATOM 727 N N . PHE A 1 93 ? -10.337 11.940 33.250 1.00 59.19 93 PHE A N 1
ATOM 728 C CA . PHE A 1 93 ? -10.546 10.557 33.697 1.00 59.19 93 PHE A CA 1
ATOM 729 C C . PHE A 1 93 ? -9.584 10.206 34.852 1.00 59.19 93 PHE A C 1
ATOM 731 O O . PHE A 1 93 ? -8.392 9.995 34.610 1.00 59.19 93 PHE A O 1
ATOM 738 N N . PRO A 1 94 ? -10.055 10.099 36.114 1.00 53.34 94 PRO A N 1
ATOM 739 C CA . PRO A 1 94 ? -9.191 9.946 37.293 1.00 53.34 94 PRO A CA 1
ATOM 740 C C . PRO A 1 94 ? -8.510 8.566 37.420 1.00 53.34 94 PRO A C 1
ATOM 742 O O . PRO A 1 94 ? -7.798 8.323 38.391 1.00 53.34 94 PRO A O 1
ATOM 745 N N . GLY A 1 95 ? -8.700 7.663 36.451 1.00 52.16 95 GLY A N 1
ATOM 746 C CA . GLY A 1 95 ? -8.058 6.344 36.391 1.00 52.16 95 GLY A CA 1
ATOM 747 C C . GLY A 1 95 ? -6.872 6.251 35.425 1.00 52.16 95 GLY A C 1
ATOM 748 O O . GLY A 1 95 ? -6.109 5.286 35.491 1.00 52.16 95 GLY A O 1
ATOM 749 N N . THR A 1 96 ? -6.673 7.238 34.548 1.00 55.75 96 THR A N 1
ATOM 750 C CA . THR A 1 96 ? -5.565 7.210 33.589 1.00 55.75 96 THR A CA 1
ATOM 751 C C . THR A 1 96 ? -4.278 7.559 34.325 1.00 55.75 96 THR A C 1
ATOM 753 O O . THR A 1 96 ? -4.045 8.712 34.691 1.00 55.75 96 THR A O 1
ATOM 756 N N . LYS A 1 97 ? -3.422 6.558 34.560 1.00 49.78 97 LYS A N 1
ATOM 757 C CA . LYS A 1 97 ? -2.056 6.748 35.063 1.00 49.78 97 LYS A CA 1
ATOM 758 C C . LYS A 1 97 ? -1.247 7.460 33.977 1.00 49.78 97 LYS A C 1
ATOM 760 O O . LYS A 1 97 ? -0.483 6.841 33.244 1.00 49.78 97 LYS A O 1
ATOM 765 N N . ILE A 1 98 ? -1.435 8.770 33.847 1.00 49.38 98 ILE A N 1
ATOM 766 C CA . ILE A 1 98 ? -0.558 9.624 33.056 1.00 49.38 98 ILE A CA 1
ATOM 767 C C . ILE A 1 98 ? 0.774 9.595 33.794 1.00 49.38 98 ILE A C 1
ATOM 769 O O . ILE A 1 98 ? 0.962 10.293 34.792 1.00 49.38 98 ILE A O 1
ATOM 773 N N . CYS A 1 99 ? 1.672 8.717 33.347 1.00 44.84 99 CYS A N 1
ATOM 774 C CA . CYS A 1 99 ? 3.050 8.705 33.802 1.00 44.84 99 CYS A CA 1
ATOM 775 C C . CYS A 1 99 ? 3.544 10.151 33.677 1.00 44.84 99 CYS A C 1
ATOM 777 O O . CYS A 1 99 ? 3.415 10.767 32.619 1.00 44.84 99 CYS A O 1
ATOM 779 N N . THR A 1 100 ? 4.017 10.723 34.776 1.00 44.25 100 THR A N 1
ATOM 780 C CA . THR A 1 100 ? 4.247 12.160 35.022 1.00 44.25 100 THR A CA 1
ATOM 781 C C . THR A 1 100 ? 5.165 12.876 34.019 1.00 44.25 100 THR A C 1
ATOM 783 O O . THR A 1 100 ? 5.356 14.084 34.115 1.00 44.25 100 THR A O 1
ATOM 786 N N . PHE A 1 101 ? 5.672 12.170 33.011 1.00 43.41 101 PHE A N 1
ATOM 787 C CA . PHE A 1 101 ? 6.414 12.700 31.875 1.00 43.41 101 PHE A CA 1
ATOM 788 C C . PHE A 1 101 ? 5.546 13.517 30.895 1.00 43.41 101 PHE A C 1
ATOM 790 O O . PHE A 1 101 ? 6.024 14.489 30.318 1.00 43.41 101 PHE A O 1
ATOM 797 N N . VAL A 1 102 ? 4.256 13.188 30.732 1.00 49.34 102 VAL A N 1
ATOM 798 C CA . VAL A 1 102 ? 3.405 13.818 29.694 1.00 49.34 102 VAL A CA 1
ATOM 799 C C . VAL A 1 102 ? 2.974 15.242 30.066 1.00 49.34 102 VAL A C 1
ATOM 801 O O . VAL A 1 102 ? 2.799 16.084 29.188 1.00 49.34 102 VAL A O 1
ATOM 804 N N . ARG A 1 103 ? 2.863 15.557 31.365 1.00 46.56 103 ARG A N 1
ATOM 805 C CA . ARG A 1 103 ? 2.438 16.895 31.812 1.00 46.56 103 ARG A CA 1
ATOM 806 C C . ARG A 1 103 ? 3.499 17.962 31.491 1.00 46.56 103 ARG A C 1
ATOM 808 O O . ARG A 1 103 ? 3.144 19.040 31.041 1.00 46.56 103 ARG A O 1
ATOM 815 N N . GLY A 1 104 ? 4.789 17.619 31.585 1.00 42.00 104 GLY A N 1
ATOM 816 C CA . GLY A 1 104 ? 5.885 18.518 31.199 1.00 42.00 104 GLY A CA 1
ATOM 817 C C . GLY A 1 104 ? 6.016 18.740 29.686 1.00 42.00 104 GLY A C 1
ATOM 818 O O . GLY A 1 104 ? 6.417 19.818 29.258 1.00 42.00 104 GLY A O 1
ATOM 819 N N . VAL A 1 105 ? 5.645 17.753 28.862 1.00 49.59 105 VAL A N 1
ATOM 820 C CA . VAL A 1 105 ? 5.672 17.879 27.393 1.00 49.59 105 VAL A CA 1
ATOM 821 C C . VAL A 1 105 ? 4.471 18.686 26.887 1.00 49.59 105 VAL A C 1
ATOM 823 O O . VAL A 1 105 ? 4.641 19.536 26.017 1.00 49.59 105 VAL A O 1
ATOM 826 N N . LEU A 1 106 ? 3.283 18.498 27.474 1.00 49.75 106 LEU A N 1
ATOM 827 C CA . LEU A 1 106 ? 2.082 19.260 27.112 1.00 49.75 106 LEU A CA 1
ATOM 828 C C . LEU A 1 106 ? 2.181 20.743 27.531 1.00 49.75 106 LEU A C 1
ATOM 830 O O . LEU A 1 106 ? 1.770 21.620 26.769 1.00 49.75 106 LEU A O 1
ATOM 834 N N . ASP A 1 107 ? 2.806 21.036 28.679 1.00 42.88 107 ASP A N 1
ATOM 835 C CA . ASP A 1 107 ? 3.131 22.413 29.098 1.00 42.88 107 ASP A CA 1
ATOM 836 C C . ASP A 1 107 ? 4.223 23.061 28.219 1.00 42.88 107 ASP A C 1
ATOM 838 O O . ASP A 1 107 ? 4.212 24.273 27.990 1.00 42.88 107 ASP A O 1
ATOM 842 N N . CYS A 1 108 ? 5.162 22.273 27.678 1.00 40.28 108 CYS A N 1
ATOM 843 C CA . CYS A 1 108 ? 6.162 22.765 26.723 1.00 40.28 108 CYS A CA 1
ATOM 844 C C . CYS A 1 108 ? 5.554 23.088 25.347 1.00 40.28 108 CYS A C 1
ATOM 846 O O . CYS A 1 108 ? 5.915 24.109 24.758 1.00 40.28 108 CYS A O 1
ATOM 848 N N . LEU A 1 109 ? 4.622 22.261 24.859 1.00 45.41 109 LEU A N 1
ATOM 849 C CA . LEU A 1 109 ? 3.968 22.423 23.552 1.00 45.41 109 LEU A CA 1
ATOM 850 C C . LEU A 1 109 ? 2.952 23.570 23.520 1.00 45.41 109 LEU A C 1
ATOM 852 O O . LEU A 1 109 ? 2.764 24.200 22.487 1.00 45.41 109 LEU A O 1
ATOM 856 N N . THR A 1 110 ? 2.331 23.900 24.653 1.00 45.09 110 THR A N 1
ATOM 857 C CA . THR A 1 110 ? 1.389 25.030 24.740 1.00 45.09 110 THR A CA 1
ATOM 858 C C . THR A 1 110 ? 2.075 26.391 24.891 1.00 45.09 110 THR A C 1
ATOM 860 O O . THR A 1 110 ? 1.441 27.417 24.650 1.00 45.09 110 THR A O 1
ATOM 863 N N . ARG A 1 111 ? 3.369 26.443 25.249 1.00 47.47 111 ARG A N 1
ATOM 864 C CA . ARG A 1 111 ? 4.112 27.711 25.410 1.00 47.47 111 ARG A CA 1
ATOM 865 C C . ARG A 1 111 ? 5.005 28.106 24.238 1.00 47.47 111 ARG A C 1
ATOM 867 O O . ARG A 1 111 ? 5.455 29.252 24.219 1.00 47.47 111 ARG A O 1
ATOM 874 N N . ARG A 1 112 ? 5.283 27.227 23.271 1.00 46.44 112 ARG A N 1
ATOM 875 C CA . ARG A 1 112 ? 6.080 27.589 22.089 1.00 46.44 112 ARG A CA 1
ATOM 876 C C . ARG A 1 112 ? 5.533 26.947 20.810 1.00 46.44 112 ARG A C 1
ATOM 878 O O . ARG A 1 112 ? 5.709 25.761 20.597 1.00 46.44 112 ARG A O 1
ATOM 885 N N . HIS A 1 113 ? 5.029 27.821 19.938 1.00 42.66 113 HIS A N 1
ATOM 886 C CA . HIS A 1 113 ? 4.933 27.683 18.481 1.00 42.66 113 HIS A CA 1
ATOM 887 C C . HIS A 1 113 ? 3.748 26.945 17.823 1.00 42.66 113 HIS A C 1
ATOM 889 O O . HIS A 1 113 ? 2.899 26.332 18.452 1.00 42.66 113 HIS A O 1
ATOM 895 N N . ALA A 1 114 ? 3.654 27.245 16.524 1.00 41.22 114 ALA A N 1
ATOM 896 C CA . ALA A 1 114 ? 2.509 27.384 15.630 1.00 41.22 114 ALA A CA 1
ATOM 897 C C . ALA A 1 114 ? 1.733 26.083 15.311 1.00 41.22 114 ALA A C 1
ATOM 899 O O . ALA A 1 114 ? 2.292 24.992 15.401 1.00 41.22 114 ALA A O 1
ATOM 900 N N . PRO A 1 115 ? 0.468 26.186 14.843 1.00 48.59 115 PRO A N 1
ATOM 901 C CA . PRO A 1 115 ? -0.463 25.060 14.639 1.00 48.59 115 PRO A CA 1
ATOM 902 C C . PRO A 1 115 ? -0.010 23.942 13.679 1.00 48.59 115 PRO A C 1
ATOM 904 O O . PRO A 1 115 ? -0.684 22.920 13.594 1.00 48.59 115 PRO A O 1
ATOM 907 N N . ASN A 1 116 ? 1.123 24.088 12.989 1.00 45.56 116 ASN A N 1
ATOM 908 C CA . ASN A 1 116 ? 1.622 23.095 12.034 1.00 45.56 116 ASN A CA 1
ATOM 909 C C . ASN A 1 116 ? 2.539 22.024 12.663 1.00 45.56 116 ASN A C 1
ATOM 911 O O . ASN A 1 116 ? 2.737 20.984 12.045 1.00 45.56 116 ASN A O 1
ATOM 915 N N . GLU A 1 117 ? 3.047 22.212 13.889 1.00 43.06 117 GLU A N 1
ATOM 916 C CA . GLU A 1 117 ? 3.887 21.209 14.590 1.00 43.06 117 GLU A CA 1
ATOM 917 C C . GLU A 1 117 ? 3.069 20.214 15.445 1.00 43.06 117 GLU A C 1
ATOM 919 O O . GLU A 1 117 ? 3.584 19.192 15.910 1.00 43.06 117 GLU A O 1
ATOM 924 N N . ILE A 1 118 ? 1.764 20.459 15.620 1.00 50.16 118 ILE A N 1
ATOM 925 C CA . ILE A 1 118 ? 0.860 19.595 16.404 1.00 50.16 118 ILE A CA 1
ATOM 926 C C . ILE A 1 118 ? 0.705 18.214 15.742 1.00 50.16 118 ILE A C 1
ATOM 928 O O . ILE A 1 118 ? 0.635 17.194 16.432 1.00 50.16 118 ILE A O 1
ATOM 932 N N . GLN A 1 119 ? 0.731 18.164 14.407 1.00 48.06 119 GLN A N 1
ATOM 933 C CA . GLN A 1 119 ? 0.610 16.924 13.639 1.00 48.06 119 GLN A CA 1
ATOM 934 C C . GLN A 1 119 ? 1.838 16.011 13.820 1.00 48.06 119 GLN A C 1
ATOM 936 O O . GLN A 1 119 ? 1.695 14.793 13.958 1.00 48.06 119 GLN A O 1
ATOM 941 N N . GLU A 1 120 ? 3.046 16.583 13.888 1.00 43.69 120 GLU A N 1
ATOM 942 C CA . GLU A 1 120 ? 4.274 15.821 14.157 1.00 43.69 120 GLU A CA 1
ATOM 943 C C . GLU A 1 120 ? 4.296 15.285 15.592 1.00 43.69 120 GLU A C 1
ATOM 945 O O . GLU A 1 120 ? 4.683 14.137 15.822 1.00 43.69 120 GLU A O 1
ATOM 950 N N . CYS A 1 121 ? 3.783 16.062 16.549 1.00 44.56 121 CYS A N 1
ATOM 951 C CA . CYS A 1 121 ? 3.663 15.639 17.943 1.00 44.56 121 CYS A CA 1
ATOM 952 C C . CYS A 1 121 ? 2.648 14.501 18.123 1.00 44.56 121 CYS A C 1
ATOM 954 O O . CYS A 1 121 ? 2.937 13.524 18.815 1.00 44.56 121 CYS A O 1
ATOM 956 N N . LEU A 1 122 ? 1.490 14.568 17.457 1.00 52.53 122 LEU A N 1
ATOM 957 C CA . LEU A 1 122 ? 0.509 13.475 17.443 1.00 52.53 122 LEU A CA 1
ATOM 958 C C . LEU A 1 122 ? 1.078 12.213 16.782 1.00 52.53 122 LEU A C 1
ATOM 960 O O . LEU A 1 122 ? 0.878 11.106 17.286 1.00 52.53 122 LEU A O 1
ATOM 964 N N . THR A 1 123 ? 1.868 12.376 15.719 1.00 52.59 123 THR A N 1
ATOM 965 C CA . THR A 1 123 ? 2.570 11.266 15.057 1.00 52.59 123 THR A CA 1
ATOM 966 C C . THR A 1 123 ? 3.637 10.648 15.970 1.00 52.59 123 THR A C 1
ATOM 968 O O . THR A 1 123 ? 3.769 9.423 16.031 1.00 52.59 123 THR A O 1
ATOM 971 N N . ALA A 1 124 ? 4.363 11.462 16.744 1.00 48.25 124 ALA A N 1
ATOM 972 C CA . ALA A 1 124 ? 5.332 10.994 17.735 1.00 48.25 124 ALA A CA 1
ATOM 973 C C . ALA A 1 124 ? 4.659 10.240 18.898 1.00 48.25 124 ALA A C 1
ATOM 975 O O . ALA A 1 124 ? 5.150 9.191 19.317 1.00 48.25 124 ALA A O 1
ATOM 976 N N . ILE A 1 125 ? 3.497 10.706 19.365 1.00 51.84 125 ILE A N 1
ATOM 977 C CA . ILE A 1 125 ? 2.695 10.014 20.387 1.00 51.84 125 ILE A CA 1
ATOM 978 C C . ILE A 1 125 ? 2.167 8.675 19.848 1.00 51.84 125 ILE A C 1
ATOM 980 O O . ILE A 1 125 ? 2.231 7.662 20.548 1.00 51.84 125 ILE A O 1
ATOM 984 N N . HIS A 1 126 ? 1.724 8.624 18.587 1.00 53.66 126 HIS A N 1
ATOM 985 C CA . HIS A 1 126 ? 1.280 7.378 17.952 1.00 53.66 126 HIS A CA 1
ATOM 986 C C . HIS A 1 126 ? 2.428 6.363 17.790 1.00 53.66 126 HIS A C 1
ATOM 988 O O . HIS A 1 126 ? 2.217 5.162 17.960 1.00 53.66 126 HIS A O 1
ATOM 994 N N . LYS A 1 127 ? 3.663 6.835 17.557 1.00 51.84 127 LYS A N 1
ATOM 995 C CA . LYS A 1 127 ? 4.876 5.995 17.515 1.00 51.84 127 LYS A CA 1
ATOM 996 C C . LYS A 1 127 ? 5.336 5.483 18.883 1.00 51.84 127 LYS A C 1
ATOM 998 O O . LYS A 1 127 ? 6.025 4.468 18.932 1.00 51.84 127 LYS A O 1
ATOM 1003 N N . LEU A 1 128 ? 4.960 6.142 19.981 1.00 46.31 128 LEU A N 1
ATOM 1004 C CA . LEU A 1 128 ? 5.303 5.719 21.346 1.00 46.31 128 LEU A CA 1
ATOM 1005 C C . LEU A 1 128 ? 4.302 4.718 21.947 1.00 46.31 128 LEU A C 1
ATOM 1007 O O . LEU A 1 128 ? 4.629 4.037 22.917 1.00 46.31 128 LEU A O 1
ATOM 1011 N N . LYS A 1 129 ? 3.132 4.534 21.321 1.00 48.62 129 LYS A N 1
ATOM 1012 C CA . LYS A 1 129 ? 2.079 3.593 21.742 1.00 48.62 129 LYS A CA 1
ATOM 1013 C C . LYS A 1 129 ? 2.528 2.133 21.998 1.00 48.62 129 LYS A C 1
ATOM 1015 O O . LYS A 1 129 ? 1.925 1.520 22.879 1.00 48.62 129 LYS A O 1
ATOM 1020 N N . PRO A 1 130 ? 3.569 1.553 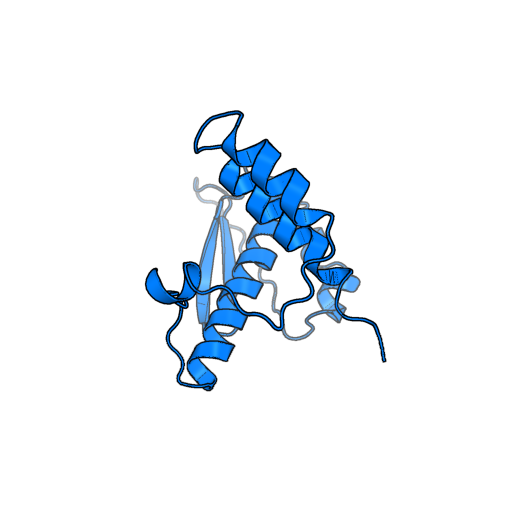21.351 1.00 42.50 130 PRO A N 1
ATOM 1021 C CA . PRO A 1 130 ? 3.941 0.164 21.616 1.00 42.50 130 PRO A CA 1
ATOM 1022 C C . PRO A 1 130 ? 4.759 -0.052 22.903 1.00 42.50 130 PRO A C 1
ATOM 1024 O O . PRO A 1 130 ? 5.071 -1.197 23.212 1.00 42.50 130 PRO A O 1
ATOM 1027 N N . LEU A 1 131 ? 5.085 0.987 23.686 1.00 42.91 131 LEU A N 1
ATOM 1028 C CA . LEU A 1 131 ? 5.820 0.833 24.957 1.00 42.91 131 LEU A CA 1
ATOM 1029 C C . LEU A 1 131 ? 4.930 0.763 26.212 1.00 42.91 131 LEU A C 1
ATOM 1031 O O . LEU A 1 131 ? 5.457 0.600 27.310 1.00 42.91 131 LEU A O 1
ATOM 1035 N N . TYR A 1 132 ? 3.600 0.862 26.086 1.00 48.53 132 TYR A N 1
ATOM 1036 C CA . TYR A 1 132 ? 2.701 0.987 27.250 1.00 48.53 132 TYR A CA 1
ATOM 1037 C C . TYR A 1 132 ? 1.744 -0.192 27.462 1.00 48.53 132 TYR A C 1
ATOM 1039 O O . TYR A 1 132 ? 0.929 -0.154 28.380 1.00 48.53 132 TYR A O 1
ATOM 1047 N N . CYS A 1 133 ? 1.843 -1.246 26.651 1.00 38.28 133 CYS A N 1
ATOM 1048 C CA . CYS A 1 133 ? 0.963 -2.414 26.743 1.00 38.28 133 CYS A CA 1
ATOM 1049 C C . CYS A 1 133 ? 1.739 -3.714 26.975 1.00 38.28 133 CYS A C 1
ATOM 1051 O O . CYS A 1 133 ? 1.453 -4.731 26.358 1.00 38.28 133 CYS A O 1
ATOM 1053 N N . THR A 1 134 ? 2.707 -3.703 27.887 1.00 44.59 134 THR A N 1
ATOM 1054 C CA . THR A 1 134 ? 3.102 -4.932 28.580 1.00 44.59 134 THR A CA 1
ATOM 1055 C C . THR A 1 134 ? 3.331 -4.605 30.042 1.00 44.59 134 THR A C 1
ATOM 1057 O O . THR A 1 134 ? 4.376 -4.064 30.388 1.00 44.59 134 THR A O 1
ATOM 1060 N N . CYS A 1 135 ? 2.358 -4.930 30.885 1.00 28.52 135 CYS A N 1
ATOM 1061 C CA . CYS A 1 135 ? 2.627 -5.421 32.230 1.00 28.52 135 CYS A CA 1
ATOM 1062 C C . CYS A 1 135 ? 1.444 -6.294 32.698 1.00 28.52 135 CYS A C 1
ATOM 1064 O O . CYS A 1 135 ? 0.319 -6.034 32.268 1.00 28.52 135 CYS A O 1
ATOM 1066 N N . PRO A 1 136 ? 1.747 -7.348 33.476 1.00 45.38 136 PRO A N 1
ATOM 1067 C CA . PRO A 1 136 ? 0.920 -8.539 33.714 1.00 45.38 136 PRO A CA 1
ATOM 1068 C C . PRO A 1 136 ? -0.319 -8.321 34.586 1.00 45.38 136 PRO A C 1
ATOM 1070 O O . PRO A 1 136 ? -0.339 -7.343 35.368 1.00 45.38 136 PRO A O 1
#

Mean predicted aligned error: 15.4 Å

Sequence (136 aa):
MEFLAQCNARKAKESNPACQVVVKRRTDDHPPQITVTFVNGVEEMFDATATPAQDIRNMILEKGQMVETEQMFKEAGEKWPVVIPEEELSQSFPGTKICTFVRGVLDCLTRRHAPNEIQECLTAIHKLKPLYCTCP

InterPro domains:
  IPR019716 Large ribosomal subunit protein mL53 [PF10780] (2-41)
  IPR052473 Mitochondrial Large Ribosomal Subunit mL53 [PTHR33618] (1-97)

Nearest PDB structures (foldseek):
  8oiq-assembly1_Bb  TM=8.466E-01  e=1.015E-01  Sus scrofa
  9g6k-assembly1_UE  TM=6.676E-01  e=2.901E-01  Toxoplasma gondii
  5xc3-assembly1_A  TM=3.880E-01  e=5.556E+00  Acanthamoeba polyphaga mimivirus

Solvent-accessible surface area (backbone atoms only — not comparable to full-atom values): 8894 Å² total; per-residue (Å²): 118,65,46,64,54,53,63,66,31,69,70,44,39,72,75,42,72,84,68,82,89,82,87,82,88,78,92,63,98,65,76,56,70,46,78,46,73,46,97,87,68,54,72,49,79,44,69,54,76,87,48,53,51,68,55,54,50,50,52,52,53,55,50,48,53,53,53,51,49,46,48,56,32,52,74,72,72,44,72,73,80,79,80,78,55,69,71,65,73,70,53,83,63,94,79,67,83,72,63,79,68,55,62,62,51,55,58,50,54,76,73,57,81,63,87,77,56,55,62,58,50,53,50,52,52,62,70,52,55,84,77,76,80,80,81,135

pLDDT: mean 73.27, std 19.71, range [28.52, 94.38]

Radius of gyration: 20.86 Å; Cα contacts (8 Å, |Δi|>4): 56; chains: 1; bounding box: 34×43×63 Å

Secondary structure (DSSP, 8-state):
-HHHHHHHSHHHHHH-TT---------SSPPPEEEEE-TTS-EEEEE-SSS-HHHHHHHHHHHHHHHHHHHHHHHTT--SS----HHHHT---TT----THHHHHHHHHHHS--TTSHHHHHHHHHHHGGGSS---

Foldseek 3Di:
DVLVVVCVDPVNCVVPVPDDDDDDDDPDPDADKDWDQAPVRDIDIDGPRPDDSVRVVVVVVVVNVLVVVCVVCVVVVHDPPDDDDVVNVPDDDPPDCPPVVVVVVVVVVVPDDDPPCVVVVVVVVVVCVVVPPDDD

Organism: NCBI:txid112253